Protein AF-A0A385BP91-F1 (afdb_monomer_lite)

Structure (mmCIF, N/CA/C/O backbone):
data_AF-A0A385BP91-F1
#
_entry.id   AF-A0A385BP91-F1
#
loop_
_atom_site.group_PDB
_atom_site.id
_atom_site.type_symbol
_atom_site.label_atom_id
_atom_site.label_alt_id
_atom_site.label_comp_id
_atom_site.label_asym_id
_atom_site.label_entity_id
_atom_site.label_seq_id
_atom_site.pdbx_PDB_ins_code
_atom_site.Cartn_x
_atom_site.Cartn_y
_atom_site.Cartn_z
_atom_site.occupancy
_atom_site.B_iso_or_equiv
_atom_site.auth_seq_id
_atom_site.auth_comp_id
_atom_site.auth_asym_id
_atom_site.auth_atom_id
_atom_site.pdbx_PDB_model_num
ATOM 1 N N . MET A 1 1 ? -14.203 11.757 5.921 1.00 80.75 1 MET A N 1
ATOM 2 C CA . MET A 1 1 ? -13.850 10.665 4.992 1.00 80.75 1 MET A CA 1
ATOM 3 C C . MET A 1 1 ? -13.266 9.548 5.832 1.00 80.75 1 MET A C 1
ATOM 5 O O . MET A 1 1 ? -12.568 9.880 6.783 1.00 80.75 1 MET A O 1
ATOM 9 N N . THR A 1 2 ? -13.612 8.287 5.579 1.00 96.31 2 THR A N 1
ATOM 10 C CA . THR A 1 2 ? -13.008 7.161 6.316 1.00 96.31 2 THR A CA 1
ATOM 11 C C . THR A 1 2 ? -11.642 6.803 5.719 1.00 96.31 2 THR A C 1
ATOM 13 O O . THR A 1 2 ? -11.373 7.167 4.571 1.00 96.31 2 THR A O 1
ATOM 16 N N . SER A 1 3 ? -10.791 6.101 6.475 1.00 97.19 3 SER A N 1
ATOM 17 C CA . SER A 1 3 ? -9.511 5.557 5.986 1.00 97.19 3 SER A CA 1
ATOM 18 C C . SER A 1 3 ? -9.715 4.634 4.782 1.00 97.19 3 SER A C 1
ATOM 20 O O . SER A 1 3 ? -8.995 4.721 3.791 1.00 97.19 3 SER A O 1
ATOM 22 N N . ILE A 1 4 ? -10.779 3.827 4.819 1.00 98.00 4 ILE A N 1
ATOM 23 C CA . ILE A 1 4 ? -11.196 2.944 3.725 1.00 98.00 4 ILE A CA 1
ATOM 24 C C . ILE A 1 4 ? -11.531 3.743 2.461 1.00 98.00 4 ILE A C 1
ATOM 26 O O . ILE A 1 4 ? -11.000 3.446 1.394 1.00 98.00 4 ILE A O 1
ATOM 30 N N . ASP A 1 5 ? -12.376 4.775 2.562 1.00 98.00 5 ASP A N 1
ATOM 31 C CA . ASP A 1 5 ? -12.737 5.601 1.399 1.00 98.00 5 ASP A CA 1
ATOM 32 C C . ASP A 1 5 ? -11.512 6.326 0.821 1.00 98.00 5 ASP A C 1
ATOM 34 O O . ASP A 1 5 ? -11.369 6.442 -0.398 1.00 98.00 5 ASP A O 1
ATOM 38 N N . TYR A 1 6 ? -10.624 6.802 1.702 1.00 98.25 6 TYR A N 1
ATOM 39 C CA . TYR A 1 6 ? -9.361 7.430 1.320 1.00 98.25 6 TYR A CA 1
ATOM 40 C C . TYR A 1 6 ? -8.477 6.466 0.527 1.00 98.25 6 TYR A C 1
ATOM 42 O O . TYR A 1 6 ? -8.066 6.798 -0.587 1.00 98.25 6 TYR A O 1
ATOM 50 N N . LEU A 1 7 ? -8.250 5.260 1.051 1.00 98.25 7 LEU A N 1
ATOM 51 C CA . LEU A 1 7 ? -7.412 4.259 0.397 1.00 98.25 7 LEU A CA 1
ATOM 52 C C . LEU A 1 7 ? -8.014 3.778 -0.916 1.00 98.25 7 LEU A C 1
ATOM 54 O O . LEU A 1 7 ? -7.304 3.707 -1.911 1.00 98.25 7 LEU A O 1
ATOM 58 N N . ILE A 1 8 ? -9.325 3.532 -0.976 1.00 98.25 8 ILE A N 1
ATOM 59 C CA . ILE A 1 8 ? -9.982 3.154 -2.234 1.00 98.25 8 ILE A CA 1
ATOM 60 C C . ILE A 1 8 ? -9.751 4.217 -3.310 1.00 98.25 8 ILE A C 1
ATOM 62 O O . ILE A 1 8 ? -9.502 3.877 -4.466 1.00 98.25 8 ILE A O 1
ATOM 66 N N . LYS A 1 9 ? -9.837 5.502 -2.950 1.00 98.00 9 LYS A N 1
ATOM 67 C CA . LYS A 1 9 ? -9.578 6.596 -3.886 1.00 98.00 9 LYS A CA 1
ATOM 68 C C . LYS A 1 9 ? -8.112 6.609 -4.332 1.00 98.00 9 LYS A C 1
ATOM 70 O O . LYS A 1 9 ? -7.853 6.584 -5.531 1.00 98.00 9 LYS A O 1
ATOM 75 N N . LYS A 1 10 ? -7.171 6.610 -3.386 1.00 97.81 10 LYS A N 1
ATOM 76 C CA . LYS A 1 10 ? -5.732 6.700 -3.675 1.00 97.81 10 LYS A CA 1
ATOM 77 C C . LYS A 1 10 ? -5.203 5.497 -4.453 1.00 97.81 10 LYS A C 1
ATOM 79 O O . LYS A 1 10 ? -4.423 5.674 -5.378 1.00 97.81 10 LYS A O 1
ATOM 84 N N . LEU A 1 11 ? -5.675 4.289 -4.156 1.00 97.88 11 LEU A N 1
ATOM 85 C CA . LEU A 1 11 ? -5.274 3.080 -4.882 1.00 97.88 11 LEU A CA 1
ATOM 86 C C . LEU A 1 11 ? -5.796 3.059 -6.321 1.00 97.88 11 LEU A C 1
ATOM 88 O O . LEU A 1 11 ? -5.107 2.570 -7.210 1.00 97.88 11 LEU A O 1
ATOM 92 N N . LYS A 1 12 ? -6.978 3.631 -6.578 1.00 97.50 12 LYS A N 1
ATOM 93 C CA . LYS A 1 12 ? -7.465 3.827 -7.952 1.00 97.50 12 LYS A CA 1
ATOM 94 C C . LYS A 1 12 ? -6.619 4.840 -8.718 1.00 97.50 12 LYS A C 1
ATOM 96 O O . LYS A 1 12 ? -6.343 4.617 -9.890 1.00 97.50 12 LYS A O 1
ATOM 101 N N . GLU A 1 13 ? -6.214 5.931 -8.069 1.00 96.38 13 GLU A N 1
ATOM 102 C CA . GLU A 1 13 ? -5.303 6.922 -8.659 1.00 96.38 13 GLU A CA 1
ATOM 103 C C . GLU A 1 13 ? -3.930 6.302 -8.957 1.00 96.38 13 GLU A C 1
ATOM 105 O O . GLU A 1 13 ? -3.399 6.496 -10.046 1.00 96.38 13 GLU A O 1
ATOM 110 N N . LEU A 1 14 ? -3.391 5.500 -8.034 1.00 95.38 14 LEU A N 1
ATOM 111 C CA . LEU A 1 14 ? -2.136 4.771 -8.224 1.00 95.38 14 LEU A CA 1
ATOM 112 C C . LEU A 1 14 ? -2.224 3.803 -9.413 1.00 95.38 14 LEU A C 1
ATOM 114 O O . LEU A 1 14 ? -1.393 3.861 -10.312 1.00 95.38 14 LEU A O 1
ATOM 118 N N . HIS A 1 15 ? -3.265 2.971 -9.463 1.00 95.12 15 HIS A N 1
ATOM 119 C CA . HIS A 1 15 ? -3.469 2.017 -10.554 1.00 95.12 15 HIS A CA 1
ATOM 120 C C . HIS A 1 15 ? -3.662 2.691 -11.916 1.00 95.12 15 HIS A C 1
ATOM 122 O O . HIS A 1 15 ? -3.219 2.162 -12.925 1.00 95.12 15 HIS A O 1
ATOM 128 N N . ALA A 1 16 ? -4.309 3.858 -11.972 1.00 93.94 16 ALA A N 1
ATOM 129 C CA . ALA A 1 16 ? -4.464 4.598 -13.225 1.00 93.94 16 ALA A CA 1
ATOM 130 C C . ALA A 1 16 ? -3.121 5.086 -13.798 1.00 93.94 16 ALA A C 1
ATOM 132 O O . ALA A 1 16 ? -3.002 5.275 -15.002 1.00 93.94 16 ALA A O 1
ATOM 133 N N . ASN A 1 17 ? -2.111 5.282 -12.946 1.00 91.56 17 ASN A N 1
ATOM 134 C CA . ASN A 1 17 ? -0.759 5.637 -13.378 1.00 91.56 17 ASN A CA 1
ATOM 135 C C . ASN A 1 17 ? 0.138 4.403 -13.592 1.00 91.56 17 ASN A C 1
ATOM 137 O O . ASN A 1 17 ? 1.146 4.493 -14.287 1.00 91.56 17 ASN A O 1
ATOM 141 N N . CYS A 1 18 ? -0.235 3.258 -13.015 1.00 90.75 18 CYS A N 1
ATOM 142 C CA . CYS A 1 18 ? 0.485 1.988 -13.086 1.00 90.75 18 CYS A CA 1
ATOM 143 C C . CYS A 1 18 ? -0.460 0.864 -13.549 1.00 90.75 18 CYS A C 1
ATOM 145 O O . CYS A 1 18 ? -0.703 -0.098 -12.820 1.00 90.75 18 CYS A O 1
ATOM 147 N N . GLU A 1 19 ? -1.008 0.983 -14.763 1.00 89.06 19 GLU A N 1
ATOM 148 C CA . GLU A 1 19 ? -2.049 0.078 -15.295 1.00 89.06 19 GLU A CA 1
ATOM 149 C C . GLU A 1 19 ? -1.584 -1.376 -15.506 1.00 89.06 19 GLU A C 1
ATOM 151 O O . GLU A 1 19 ? -2.384 -2.254 -15.821 1.00 89.06 19 GLU A O 1
ATOM 156 N N . PHE A 1 20 ? -0.289 -1.637 -15.347 1.00 88.19 20 PHE A N 1
ATOM 157 C CA . PHE A 1 20 ? 0.326 -2.960 -15.422 1.00 88.19 20 PHE A CA 1
ATOM 158 C C . PHE A 1 20 ? 0.315 -3.715 -14.078 1.00 88.19 20 PHE A C 1
ATOM 160 O O . PHE A 1 20 ? 0.803 -4.843 -14.019 1.00 88.19 20 PHE A O 1
ATOM 167 N N . LEU A 1 21 ? -0.220 -3.115 -13.006 1.00 91.94 21 LEU A N 1
ATOM 168 C CA . LEU A 1 21 ? -0.259 -3.703 -11.666 1.00 91.94 21 LEU A CA 1
ATOM 169 C C . LEU A 1 21 ? -1.642 -4.246 -11.302 1.00 91.94 21 LEU A C 1
ATOM 171 O O . LEU A 1 21 ? -2.652 -3.562 -11.409 1.00 91.94 21 LEU A O 1
ATOM 175 N N . ASP A 1 22 ? -1.667 -5.450 -10.748 1.00 94.00 22 ASP A N 1
ATOM 176 C CA . ASP A 1 22 ? -2.769 -5.955 -9.945 1.00 94.00 22 ASP A CA 1
ATOM 177 C C . ASP A 1 22 ? -2.672 -5.375 -8.527 1.00 94.00 22 ASP A C 1
ATOM 179 O O . ASP A 1 22 ? -1.653 -5.524 -7.849 1.00 94.00 22 ASP A O 1
ATOM 183 N N . ILE A 1 23 ? -3.757 -4.767 -8.042 1.00 95.94 23 ILE A N 1
ATOM 184 C CA . ILE A 1 23 ? -3.858 -4.260 -6.667 1.00 95.94 23 ILE A CA 1
ATOM 185 C C . ILE A 1 23 ? -5.065 -4.894 -5.988 1.00 95.94 23 ILE A C 1
ATOM 187 O O . ILE A 1 23 ? -6.206 -4.757 -6.436 1.00 95.94 23 ILE A O 1
ATOM 191 N N . LYS A 1 24 ? -4.837 -5.541 -4.850 1.00 97.00 24 LYS A N 1
ATOM 192 C CA . LYS A 1 24 ? -5.895 -6.005 -3.950 1.00 97.00 24 LYS A CA 1
ATOM 193 C C . LYS A 1 24 ? -5.756 -5.312 -2.609 1.00 97.00 24 LYS A C 1
ATOM 195 O O . LYS A 1 24 ? -4.654 -5.095 -2.126 1.00 97.00 24 LYS A O 1
ATOM 200 N N . TYR A 1 25 ? -6.881 -4.995 -1.986 1.00 97.75 25 TYR A N 1
ATOM 201 C CA . TYR A 1 25 ? -6.888 -4.299 -0.705 1.00 97.75 25 TYR A CA 1
ATOM 202 C C . TYR A 1 25 ? -7.920 -4.885 0.251 1.00 97.75 25 TYR A C 1
ATOM 204 O O . TYR A 1 25 ? -9.073 -5.097 -0.125 1.00 97.75 25 TYR A O 1
ATOM 212 N N . GLU A 1 26 ? -7.509 -5.098 1.498 1.00 97.44 26 GLU A N 1
ATOM 213 C CA . GLU A 1 26 ? -8.343 -5.535 2.614 1.00 97.44 26 GLU A CA 1
ATOM 214 C C . GLU A 1 26 ? -8.051 -4.699 3.868 1.00 97.44 26 GLU A C 1
ATOM 216 O O . GLU A 1 26 ? -6.924 -4.276 4.118 1.00 97.44 26 GLU A O 1
ATOM 221 N N . TYR A 1 27 ? -9.073 -4.493 4.697 1.00 97.44 27 TYR A N 1
ATOM 222 C CA . TYR A 1 27 ? -8.915 -3.929 6.033 1.00 97.44 27 TYR A CA 1
ATOM 223 C C . TYR A 1 27 ? -9.216 -4.983 7.102 1.00 97.44 27 TYR A C 1
ATOM 225 O O . TYR A 1 27 ? -10.358 -5.424 7.271 1.00 97.44 27 TYR A O 1
ATOM 233 N N . LYS A 1 28 ? -8.188 -5.359 7.867 1.00 95.25 28 LYS A N 1
ATOM 234 C CA . LYS A 1 28 ? -8.292 -6.323 8.965 1.00 95.25 28 LYS A CA 1
ATOM 235 C C . LYS A 1 28 ? -8.647 -5.597 10.258 1.00 95.25 28 LYS A C 1
ATOM 237 O O . LYS A 1 28 ? -7.791 -5.250 11.067 1.00 95.25 28 LYS A O 1
ATOM 242 N N . LYS A 1 29 ? -9.953 -5.420 10.483 1.00 94.12 29 LYS A N 1
ATOM 243 C CA . LYS A 1 29 ? -10.523 -4.684 11.631 1.00 94.12 29 LYS A CA 1
ATOM 244 C C . LYS A 1 29 ? -9.978 -5.103 13.006 1.00 94.12 29 LYS A C 1
ATOM 246 O O . LYS A 1 29 ? -9.899 -4.271 13.900 1.00 94.12 29 LYS A O 1
ATOM 251 N N . TYR A 1 30 ? -9.637 -6.378 13.198 1.00 93.56 30 TYR A N 1
ATOM 252 C CA . TYR A 1 30 ? -9.126 -6.881 14.480 1.00 93.56 30 TYR A CA 1
ATOM 253 C C . TYR A 1 30 ? -7.669 -6.477 14.760 1.00 93.56 30 TYR A C 1
ATOM 255 O O . TYR A 1 30 ? -7.287 -6.419 15.924 1.00 93.56 30 TYR A O 1
ATOM 263 N N . LEU A 1 31 ? -6.883 -6.187 13.715 1.00 93.38 31 LEU A N 1
ATOM 264 C CA . LEU A 1 31 ? -5.524 -5.635 13.818 1.00 93.38 31 LEU A CA 1
ATOM 265 C C . LEU A 1 31 ? -5.506 -4.113 13.672 1.00 93.38 31 LEU A C 1
ATOM 267 O O . LEU A 1 31 ? -4.523 -3.480 14.023 1.00 93.38 31 LEU A O 1
ATOM 271 N N . ASN A 1 32 ? -6.605 -3.535 13.179 1.00 95.81 32 ASN A N 1
ATOM 272 C CA . ASN A 1 32 ? -6.665 -2.145 12.747 1.00 95.81 32 ASN A CA 1
ATOM 273 C C . ASN A 1 32 ? -5.650 -1.826 11.631 1.00 95.81 32 ASN A C 1
ATOM 275 O O . ASN A 1 32 ? -5.088 -0.734 11.585 1.00 95.81 32 ASN A O 1
ATOM 279 N N . THR A 1 33 ? -5.435 -2.795 10.736 1.00 96.44 33 THR A N 1
ATOM 280 C CA . THR A 1 33 ? -4.402 -2.749 9.695 1.00 96.44 33 THR A CA 1
ATOM 281 C C . THR A 1 33 ? -5.018 -2.861 8.303 1.00 96.44 33 THR A C 1
ATOM 283 O O . THR A 1 33 ? -5.859 -3.728 8.037 1.00 96.44 33 THR A O 1
ATOM 286 N N . HIS A 1 34 ? -4.569 -2.001 7.400 1.00 97.56 34 HIS A N 1
ATOM 287 C CA . HIS A 1 34 ? -4.835 -2.017 5.972 1.00 97.56 34 HIS A CA 1
ATOM 288 C C . HIS A 1 34 ? -3.747 -2.799 5.250 1.00 97.56 34 HIS A C 1
ATOM 290 O O . HIS A 1 34 ? -2.569 -2.482 5.373 1.00 97.56 34 HIS A O 1
ATOM 296 N N . ILE A 1 35 ? -4.148 -3.808 4.486 1.00 96.81 35 ILE A N 1
ATOM 297 C CA . ILE A 1 35 ? -3.238 -4.667 3.735 1.00 96.81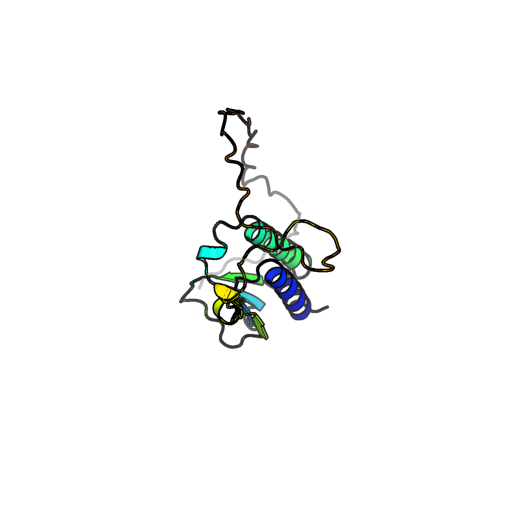 35 ILE A CA 1
ATOM 298 C C . ILE A 1 35 ? -3.496 -4.447 2.255 1.00 96.81 35 ILE A C 1
ATOM 300 O O . ILE A 1 35 ? -4.630 -4.589 1.790 1.00 96.81 35 ILE A O 1
ATOM 304 N N . ILE A 1 36 ? -2.440 -4.096 1.532 1.00 97.06 36 ILE A N 1
ATOM 305 C CA . ILE A 1 36 ? -2.464 -3.814 0.102 1.00 97.06 36 ILE A CA 1
ATOM 306 C C . ILE A 1 36 ? -1.494 -4.787 -0.565 1.00 97.06 36 ILE A C 1
ATOM 308 O O . ILE A 1 36 ? -0.290 -4.706 -0.355 1.00 97.06 36 ILE A O 1
ATOM 312 N N . ASP A 1 37 ? -2.025 -5.736 -1.328 1.00 95.50 37 ASP A N 1
ATOM 313 C CA . ASP A 1 37 ? -1.248 -6.706 -2.103 1.00 95.50 37 ASP A CA 1
ATOM 314 C C . ASP A 1 37 ? -1.082 -6.175 -3.524 1.00 95.50 37 ASP A C 1
ATOM 316 O O . ASP A 1 37 ? -2.078 -5.942 -4.217 1.00 95.50 37 ASP A O 1
ATOM 320 N N . VAL A 1 38 ? 0.170 -5.958 -3.925 1.00 94.69 38 VAL A N 1
ATOM 321 C CA . VAL A 1 38 ? 0.541 -5.409 -5.231 1.00 94.69 38 VAL A CA 1
ATOM 322 C C . VAL A 1 38 ? 1.376 -6.432 -5.986 1.00 94.69 38 VAL A C 1
ATOM 324 O O . VAL A 1 38 ? 2.383 -6.931 -5.479 1.00 94.69 38 VAL A O 1
ATOM 327 N N . ARG A 1 39 ? 0.951 -6.750 -7.211 1.00 92.62 39 ARG A N 1
ATOM 328 C CA . ARG A 1 39 ? 1.589 -7.743 -8.086 1.00 92.62 39 ARG A CA 1
ATOM 329 C C . ARG A 1 39 ? 1.569 -7.270 -9.541 1.00 92.62 39 ARG A C 1
ATOM 331 O O . ARG A 1 39 ? 0.701 -6.483 -9.891 1.00 92.62 39 ARG A O 1
ATOM 338 N N . PRO A 1 40 ? 2.446 -7.784 -10.413 1.00 89.88 40 PRO A N 1
ATOM 339 C CA . PRO A 1 40 ? 3.617 -8.608 -10.110 1.00 89.88 40 PRO A CA 1
ATOM 340 C C . PRO A 1 40 ? 4.775 -7.749 -9.594 1.00 89.88 40 PRO A C 1
ATOM 342 O O . PRO A 1 40 ? 4.943 -6.607 -10.024 1.00 89.88 40 PRO A O 1
ATOM 345 N N . LYS A 1 41 ? 5.573 -8.292 -8.672 1.00 87.75 41 LYS A N 1
ATOM 346 C CA . LYS A 1 41 ? 6.667 -7.577 -7.999 1.00 87.75 41 LYS A CA 1
ATOM 347 C C . LYS A 1 41 ? 7.724 -7.051 -8.966 1.00 87.75 41 LYS A C 1
ATOM 349 O O . LYS A 1 41 ? 8.232 -5.942 -8.805 1.00 87.75 41 LYS A O 1
ATOM 354 N N . GLU A 1 42 ? 7.994 -7.816 -10.013 1.00 85.31 42 GLU A N 1
ATOM 355 C CA . GLU A 1 42 ? 9.017 -7.535 -11.017 1.00 85.31 42 GLU A CA 1
ATOM 356 C C . GLU A 1 42 ? 8.766 -6.228 -11.772 1.00 85.31 42 GLU A C 1
ATOM 358 O O . GLU A 1 42 ? 9.706 -5.621 -12.280 1.00 85.31 42 GLU A O 1
ATOM 363 N N . PHE A 1 43 ? 7.511 -5.776 -11.841 1.00 83.38 43 PHE A N 1
ATOM 364 C CA . PHE A 1 43 ? 7.160 -4.566 -12.574 1.00 83.38 43 PHE A CA 1
ATOM 365 C C . PHE A 1 43 ? 7.347 -3.278 -11.776 1.00 83.38 43 PHE A C 1
ATOM 367 O O . PHE A 1 43 ? 7.407 -2.213 -12.384 1.00 83.38 43 PHE A O 1
ATOM 374 N N . PHE A 1 44 ? 7.452 -3.347 -10.447 1.00 83.88 44 PHE A N 1
ATOM 375 C CA . PHE A 1 44 ? 7.530 -2.142 -9.620 1.00 83.88 44 PHE A CA 1
ATOM 376 C C . PHE A 1 44 ? 8.732 -2.073 -8.680 1.00 83.88 44 PHE A C 1
ATOM 378 O O . PHE A 1 44 ? 8.991 -1.008 -8.126 1.00 83.88 44 PHE A O 1
ATOM 385 N N . GLU A 1 45 ? 9.515 -3.145 -8.524 1.00 83.12 45 GLU A N 1
ATOM 386 C CA . GLU A 1 45 ? 10.751 -3.105 -7.723 1.00 83.12 45 GLU A CA 1
ATOM 387 C C . GLU A 1 45 ? 11.728 -2.011 -8.169 1.00 83.12 45 GLU A C 1
ATOM 389 O O . GLU A 1 45 ? 12.401 -1.401 -7.339 1.00 83.12 45 GLU A O 1
ATOM 394 N N . THR A 1 46 ? 11.806 -1.760 -9.475 1.00 82.94 46 THR A N 1
ATOM 395 C CA . THR A 1 46 ? 12.685 -0.740 -10.061 1.00 82.94 46 THR A CA 1
ATOM 396 C C . THR A 1 46 ? 11.936 0.500 -10.537 1.00 82.94 46 THR A C 1
ATOM 398 O O . THR A 1 46 ? 12.567 1.433 -11.036 1.00 82.94 46 THR A O 1
ATOM 401 N N . ASP A 1 47 ? 10.607 0.526 -10.413 1.00 88.88 47 ASP A N 1
ATOM 402 C CA . ASP A 1 47 ? 9.806 1.671 -10.830 1.00 88.88 47 ASP A CA 1
ATOM 403 C C . ASP A 1 47 ? 9.862 2.764 -9.756 1.00 88.88 47 ASP A C 1
ATOM 405 O O . ASP A 1 47 ? 9.189 2.720 -8.723 1.00 88.88 47 ASP A O 1
ATOM 409 N N . THR A 1 48 ? 10.679 3.781 -10.022 1.00 91.44 48 THR A N 1
ATOM 410 C CA . THR A 1 48 ? 10.862 4.920 -9.119 1.00 91.44 48 THR A CA 1
ATOM 411 C C . THR A 1 48 ? 9.580 5.723 -8.921 1.00 91.44 48 THR A C 1
ATOM 413 O O . THR A 1 48 ? 9.400 6.305 -7.850 1.00 91.44 48 THR A O 1
ATOM 416 N N . PHE A 1 49 ? 8.677 5.740 -9.907 1.00 92.19 49 PHE A N 1
ATOM 417 C CA . PHE A 1 49 ? 7.396 6.425 -9.797 1.00 92.19 49 PHE A CA 1
ATOM 418 C C . PHE A 1 49 ? 6.474 5.694 -8.826 1.00 92.19 49 PHE A C 1
ATOM 420 O O . PHE A 1 49 ? 5.906 6.327 -7.930 1.00 92.19 49 PHE A O 1
ATOM 427 N N . TYR A 1 50 ? 6.359 4.370 -8.958 1.00 93.81 50 TYR A N 1
ATOM 428 C CA . TYR A 1 50 ? 5.577 3.565 -8.025 1.00 93.81 50 TYR A CA 1
ATOM 429 C C . TYR A 1 50 ? 6.130 3.687 -6.601 1.00 93.81 50 TYR A C 1
ATOM 431 O O . TYR A 1 50 ? 5.376 4.006 -5.684 1.00 93.81 50 TYR A O 1
ATOM 439 N N . VAL A 1 51 ? 7.445 3.517 -6.417 1.00 92.81 51 VAL A N 1
ATOM 440 C CA . VAL A 1 51 ? 8.085 3.579 -5.090 1.00 92.81 51 VAL A CA 1
ATOM 441 C C . VAL A 1 51 ? 7.860 4.940 -4.427 1.00 92.81 51 VAL A C 1
ATOM 443 O O . VAL A 1 51 ? 7.499 5.004 -3.251 1.00 92.81 51 VAL A O 1
ATOM 446 N N . ALA A 1 52 ? 8.019 6.038 -5.172 1.00 95.19 52 ALA A N 1
ATOM 447 C CA . ALA A 1 52 ? 7.762 7.377 -4.649 1.00 95.19 52 ALA A CA 1
ATOM 448 C C . ALA A 1 52 ? 6.277 7.593 -4.312 1.00 95.19 52 ALA A C 1
ATOM 450 O O . ALA A 1 52 ? 5.956 8.205 -3.292 1.00 95.19 52 ALA A O 1
ATOM 451 N N . SER A 1 53 ? 5.372 7.073 -5.145 1.00 95.81 53 SER A N 1
ATOM 452 C CA . SER A 1 53 ? 3.926 7.174 -4.928 1.00 95.81 53 SER A CA 1
ATOM 453 C C . SER A 1 53 ? 3.471 6.364 -3.715 1.00 95.81 53 SER A C 1
ATOM 455 O O . SER A 1 53 ? 2.649 6.850 -2.940 1.00 95.81 53 SER A O 1
ATOM 457 N N . GLN A 1 54 ? 4.021 5.161 -3.521 1.00 95.44 54 GLN A N 1
ATOM 458 C CA . GLN A 1 54 ? 3.771 4.335 -2.342 1.00 95.44 54 GLN A CA 1
ATOM 459 C C . GLN A 1 54 ? 4.229 5.061 -1.074 1.00 95.44 54 GLN A C 1
ATOM 461 O O . GLN A 1 54 ? 3.427 5.221 -0.159 1.00 95.44 54 GLN A O 1
ATOM 466 N N . LEU A 1 55 ? 5.469 5.560 -1.048 1.00 96.00 55 LEU A N 1
ATOM 467 C CA . LEU A 1 55 ? 6.011 6.273 0.112 1.00 96.00 55 LEU A CA 1
ATOM 468 C C . LEU A 1 55 ? 5.170 7.509 0.460 1.00 96.00 55 LEU A C 1
ATOM 470 O O . LEU A 1 55 ? 4.804 7.714 1.611 1.00 96.00 55 LEU A O 1
ATOM 474 N N . SER A 1 56 ? 4.798 8.304 -0.548 1.00 97.50 56 SER A N 1
ATOM 475 C CA . SER A 1 56 ? 3.937 9.474 -0.346 1.00 97.50 56 SER A CA 1
ATOM 476 C C . SER A 1 56 ? 2.554 9.096 0.187 1.00 97.50 56 SER A C 1
ATOM 478 O O . SER A 1 56 ? 1.976 9.849 0.966 1.00 97.50 56 SER A O 1
ATOM 480 N N . LEU A 1 57 ? 1.995 7.965 -0.250 1.00 97.94 57 LEU A N 1
ATOM 481 C CA . LEU A 1 57 ? 0.703 7.478 0.226 1.00 97.94 57 LEU A CA 1
ATOM 482 C C . LEU A 1 57 ? 0.801 7.010 1.681 1.00 97.94 57 LEU A C 1
ATOM 484 O O . LEU A 1 57 ? -0.078 7.354 2.466 1.00 97.94 57 LEU A O 1
ATOM 488 N N . GLU A 1 58 ? 1.847 6.263 2.038 1.00 97.75 58 GLU A N 1
ATOM 489 C CA . GLU A 1 58 ? 2.115 5.824 3.414 1.00 97.75 58 GLU A CA 1
ATOM 490 C C . GLU A 1 58 ? 2.268 7.026 4.357 1.00 97.75 58 GLU A C 1
ATOM 492 O O . GLU A 1 58 ? 1.546 7.105 5.351 1.00 97.75 58 GLU A O 1
ATOM 497 N N . ASP A 1 59 ? 3.104 8.005 3.994 1.00 97.75 59 ASP A N 1
ATOM 498 C CA . ASP A 1 59 ? 3.314 9.229 4.777 1.00 97.75 59 ASP A CA 1
ATOM 499 C C . ASP A 1 59 ? 1.997 10.006 4.977 1.00 97.75 59 ASP A C 1
ATOM 501 O O . ASP A 1 59 ? 1.626 10.351 6.102 1.00 97.75 59 ASP A O 1
ATOM 505 N N . GLU A 1 60 ? 1.239 10.251 3.899 1.00 97.88 60 GLU A N 1
ATOM 506 C CA . GLU A 1 60 ? -0.065 10.924 3.990 1.00 97.88 60 GLU A CA 1
ATOM 507 C C . GLU A 1 60 ? -1.066 10.129 4.847 1.00 97.88 60 GLU A C 1
ATOM 509 O O . GLU A 1 60 ? -1.874 10.712 5.578 1.00 97.88 60 GLU A O 1
ATOM 514 N N . PHE A 1 61 ? -1.048 8.798 4.744 1.00 98.19 61 PHE A N 1
ATOM 515 C CA . PHE A 1 61 ? -1.953 7.931 5.486 1.00 98.19 61 PHE A CA 1
ATOM 516 C C . PHE A 1 61 ? -1.662 7.982 6.989 1.00 98.19 61 PHE A C 1
ATOM 518 O O . PHE A 1 61 ? -2.595 8.160 7.774 1.00 98.19 61 PHE A O 1
ATOM 525 N N . GLU A 1 62 ? -0.393 7.882 7.391 1.00 97.12 62 GLU A N 1
ATOM 526 C CA . GLU A 1 62 ? 0.024 7.961 8.796 1.00 97.12 62 GLU A CA 1
ATOM 527 C C . GLU A 1 62 ? -0.330 9.316 9.430 1.00 97.12 62 GLU A C 1
ATOM 529 O O . GLU A 1 62 ? -0.733 9.377 10.596 1.00 97.12 62 GLU A O 1
ATOM 534 N N . GLU A 1 63 ? -0.237 10.408 8.666 1.00 97.44 63 GLU A N 1
ATOM 535 C CA . GLU A 1 63 ? -0.635 11.739 9.132 1.00 97.44 63 GLU A CA 1
ATOM 536 C C . GLU A 1 63 ? -2.151 11.864 9.347 1.00 97.44 63 GLU A C 1
ATOM 538 O O . GLU A 1 63 ? -2.600 12.471 10.327 1.00 97.44 63 GLU A O 1
ATOM 543 N N . LEU A 1 64 ? -2.954 11.306 8.436 1.00 97.81 64 LEU A N 1
ATOM 544 C CA . LEU A 1 64 ? -4.415 11.420 8.465 1.00 97.81 64 LEU A CA 1
ATOM 545 C C . LEU A 1 64 ? -5.079 10.418 9.420 1.00 97.81 64 LEU A C 1
ATOM 547 O O . LEU A 1 64 ? -6.107 10.742 10.025 1.00 97.81 64 LEU A O 1
ATOM 551 N N . PHE A 1 65 ? -4.508 9.221 9.565 1.00 97.50 65 PHE A N 1
ATOM 552 C CA . PHE A 1 65 ? -5.086 8.096 10.305 1.00 97.50 65 PHE A CA 1
ATOM 553 C C . PHE A 1 65 ? -4.078 7.476 11.292 1.00 97.50 65 PHE A C 1
ATOM 555 O O . PHE A 1 65 ? -3.827 6.274 11.245 1.00 97.50 65 PHE A O 1
ATOM 562 N N . PRO A 1 66 ? -3.552 8.243 12.267 1.00 96.50 66 PRO A N 1
ATOM 563 C CA . PRO A 1 66 ? -2.424 7.835 13.121 1.00 96.50 66 PRO A CA 1
ATOM 564 C C . PRO A 1 66 ? -2.714 6.660 14.074 1.00 96.50 66 PRO A C 1
ATOM 566 O O . PRO A 1 66 ? -1.838 6.229 14.821 1.00 96.50 66 PRO A O 1
ATOM 569 N N . THR A 1 67 ? -3.962 6.195 14.136 1.00 96.75 67 THR A N 1
ATOM 570 C CA . THR A 1 67 ? -4.372 5.038 14.944 1.00 96.75 67 THR A CA 1
ATOM 571 C C . THR A 1 67 ? -4.437 3.741 14.145 1.00 96.75 67 THR A C 1
ATOM 573 O O . THR A 1 67 ? -4.589 2.687 14.756 1.00 96.75 67 THR A O 1
ATOM 576 N N . GLU A 1 68 ? -4.401 3.820 12.816 1.00 97.44 68 GLU A N 1
ATOM 577 C CA . GLU A 1 68 ? -4.530 2.701 11.880 1.00 97.44 68 GLU A CA 1
ATOM 578 C C . GL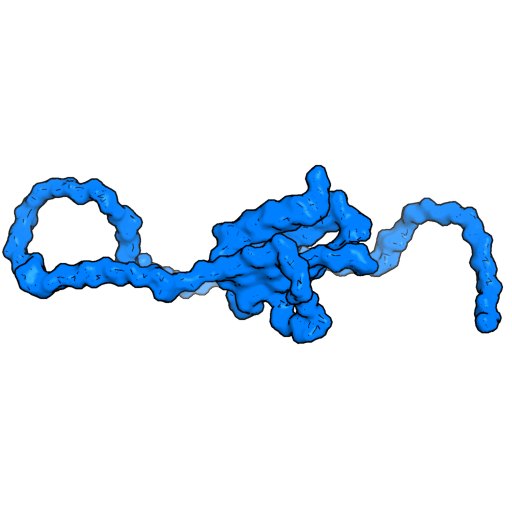U A 1 68 ? -3.167 2.425 11.232 1.00 97.44 68 GLU A C 1
ATOM 580 O O . GLU A 1 68 ? -2.352 3.331 11.083 1.00 97.44 68 GLU A O 1
ATOM 585 N N . GLU A 1 69 ? -2.911 1.175 10.855 1.00 96.81 69 GLU A N 1
ATOM 586 C CA . GLU A 1 69 ? -1.669 0.779 10.181 1.00 96.81 69 GLU A CA 1
ATOM 587 C C . GLU A 1 69 ? -1.918 0.517 8.696 1.00 96.81 69 GLU A C 1
ATOM 589 O O . GLU A 1 69 ? -2.990 0.046 8.316 1.00 96.81 69 GLU A O 1
ATOM 594 N N . ILE A 1 70 ? -0.916 0.766 7.857 1.00 97.00 70 ILE A N 1
ATOM 595 C CA . ILE A 1 70 ? -0.926 0.456 6.427 1.00 97.00 70 ILE A CA 1
ATOM 596 C C . ILE A 1 70 ? 0.286 -0.407 6.086 1.00 97.00 70 ILE A C 1
ATOM 598 O O . ILE A 1 70 ? 1.392 -0.147 6.549 1.00 97.00 70 ILE A O 1
ATOM 602 N N . ILE A 1 71 ? 0.069 -1.471 5.314 1.00 95.31 71 ILE A N 1
ATOM 603 C CA . ILE A 1 71 ? 1.116 -2.408 4.909 1.00 95.31 71 ILE A CA 1
ATOM 604 C C . ILE A 1 71 ? 0.925 -2.761 3.438 1.00 95.31 71 ILE A C 1
ATOM 606 O O . ILE A 1 71 ? -0.114 -3.298 3.046 1.00 95.31 71 ILE A O 1
ATOM 610 N N . PHE A 1 72 ? 1.967 -2.517 2.649 1.00 94.94 72 PHE A N 1
ATOM 611 C CA . PHE A 1 72 ? 2.094 -3.037 1.296 1.00 94.94 72 PHE A CA 1
ATOM 612 C C . PHE A 1 72 ? 2.828 -4.376 1.326 1.00 94.94 72 PHE A C 1
ATOM 614 O O . PHE A 1 72 ? 3.871 -4.520 1.966 1.00 94.94 72 PHE A O 1
ATOM 621 N N . ILE A 1 73 ? 2.273 -5.365 0.637 1.00 93.31 73 ILE A N 1
ATOM 622 C CA . ILE A 1 73 ? 2.860 -6.691 0.481 1.00 93.31 73 ILE A CA 1
ATOM 623 C C . ILE A 1 73 ? 2.975 -7.035 -0.999 1.00 93.31 73 ILE A C 1
ATOM 625 O O . ILE A 1 73 ? 2.171 -6.604 -1.823 1.00 93.31 73 ILE A O 1
ATOM 629 N N . SER A 1 74 ? 3.980 -7.839 -1.315 1.00 90.19 74 SER A N 1
ATOM 630 C CA . SER A 1 74 ? 4.182 -8.420 -2.633 1.00 90.19 74 SER A CA 1
ATOM 631 C C . SER A 1 74 ? 4.817 -9.790 -2.472 1.00 90.19 74 SER A C 1
ATOM 633 O O . SER A 1 74 ? 5.673 -9.978 -1.606 1.00 90.19 74 SER A O 1
ATOM 635 N N . ASP A 1 75 ? 4.326 -10.763 -3.238 1.00 77.31 75 ASP A N 1
ATOM 636 C CA . ASP A 1 75 ? 4.793 -12.156 -3.230 1.00 77.31 75 ASP A CA 1
ATOM 637 C C . ASP A 1 75 ? 4.964 -12.772 -1.827 1.00 77.31 75 ASP A C 1
ATOM 639 O O . ASP A 1 75 ? 5.894 -13.536 -1.568 1.00 77.31 75 ASP A O 1
ATOM 643 N N . ASN A 1 76 ? 4.072 -12.430 -0.891 1.00 71.81 76 ASN A N 1
ATOM 644 C CA . ASN A 1 76 ? 4.136 -12.920 0.483 1.00 71.81 76 ASN A CA 1
ATOM 645 C C . ASN A 1 76 ? 3.136 -14.063 0.706 1.00 71.81 76 ASN A C 1
ATOM 647 O O . ASN A 1 76 ? 1.928 -13.852 0.658 1.00 71.81 76 ASN A O 1
ATOM 651 N N . GLU A 1 77 ? 3.642 -15.262 0.998 1.00 70.62 77 GLU A N 1
ATOM 652 C CA . GLU A 1 77 ? 2.820 -16.445 1.305 1.00 70.62 77 GLU A CA 1
ATOM 653 C C . GLU A 1 77 ? 2.229 -16.417 2.728 1.00 70.62 77 GLU A C 1
ATOM 655 O O . GLU A 1 77 ? 1.291 -17.148 3.027 1.00 70.62 77 GLU A O 1
ATOM 660 N N . LEU A 1 78 ? 2.770 -15.593 3.635 1.00 80.94 78 LEU A N 1
ATOM 661 C CA . LEU A 1 78 ? 2.349 -15.574 5.044 1.00 80.94 78 LEU A CA 1
ATOM 662 C C . LEU A 1 78 ? 1.147 -14.665 5.304 1.00 80.94 78 LEU A C 1
ATOM 664 O O . LEU A 1 78 ? 0.421 -14.857 6.281 1.00 80.94 78 LEU A O 1
ATOM 668 N N . ILE A 1 79 ? 0.973 -13.638 4.475 1.00 81.06 79 ILE A N 1
ATOM 669 C CA . ILE A 1 79 ? -0.073 -12.633 4.636 1.00 81.06 79 ILE A CA 1
ATOM 670 C C . ILE A 1 79 ? -0.929 -12.672 3.381 1.00 81.06 79 ILE A C 1
ATOM 672 O O . ILE A 1 79 ? -0.564 -12.114 2.354 1.00 81.06 79 ILE A O 1
ATOM 676 N N . GLU A 1 80 ? -2.087 -13.315 3.484 1.00 82.50 80 GLU A N 1
ATOM 677 C CA . GLU A 1 80 ? -3.056 -13.360 2.394 1.00 82.50 80 GLU A CA 1
ATOM 678 C C . GLU A 1 80 ? -4.209 -12.375 2.621 1.00 82.50 80 GLU A C 1
ATOM 680 O O . GLU A 1 80 ? -4.611 -12.073 3.759 1.00 82.50 80 GLU A O 1
ATOM 685 N N . ILE A 1 81 ? -4.734 -11.886 1.495 1.00 89.88 81 ILE A N 1
ATOM 686 C CA . ILE A 1 81 ? -6.004 -11.171 1.415 1.00 89.88 81 ILE A CA 1
ATOM 687 C C . ILE A 1 81 ? -7.122 -12.205 1.287 1.00 89.88 81 ILE A C 1
ATOM 689 O O . ILE A 1 81 ? -7.248 -12.885 0.268 1.00 89.88 81 ILE A O 1
ATOM 693 N N . GLU A 1 82 ? -7.950 -12.301 2.322 1.00 90.62 82 GLU A N 1
ATOM 694 C CA . GLU A 1 82 ? -9.076 -13.231 2.406 1.00 90.62 82 GLU A CA 1
ATOM 695 C C . GLU A 1 82 ? -10.360 -12.591 1.871 1.00 90.62 82 GLU A C 1
ATOM 697 O O . GLU A 1 82 ? -11.164 -13.238 1.194 1.00 90.62 82 GLU A O 1
ATOM 702 N N . LYS A 1 83 ? -10.580 -11.311 2.200 1.00 93.62 83 LYS A N 1
ATOM 703 C CA . LYS A 1 83 ? -11.821 -10.581 1.899 1.00 93.62 83 LYS A CA 1
ATOM 704 C C . LYS A 1 83 ? -11.497 -9.209 1.313 1.00 93.62 83 LYS A C 1
ATOM 706 O O . LYS A 1 83 ? -11.580 -8.204 2.023 1.00 93.62 83 LYS A O 1
ATOM 711 N N . PRO A 1 84 ? -11.142 -9.151 0.018 1.00 96.12 84 PRO A N 1
ATOM 712 C CA . PRO A 1 84 ? -10.787 -7.896 -0.618 1.00 96.12 84 PRO A CA 1
ATOM 713 C C . PRO A 1 84 ? -11.985 -6.943 -0.651 1.00 96.12 84 PRO A C 1
ATOM 715 O O . PRO A 1 84 ? -13.078 -7.294 -1.093 1.00 96.12 84 PRO A O 1
ATOM 718 N N . ILE A 1 85 ? -11.748 -5.713 -0.211 1.00 97.69 85 ILE A N 1
ATOM 719 C CA . ILE A 1 85 ? -12.651 -4.568 -0.356 1.00 97.69 85 ILE A CA 1
ATOM 720 C C . ILE A 1 85 ? -12.523 -3.983 -1.768 1.00 97.69 85 ILE A C 1
ATOM 722 O O . ILE A 1 85 ? -13.500 -3.502 -2.340 1.00 97.69 85 ILE A O 1
ATOM 726 N N . LEU A 1 86 ? -11.316 -4.034 -2.336 1.00 97.69 86 LEU A N 1
ATOM 727 C CA . LEU A 1 86 ? -11.002 -3.536 -3.669 1.00 97.69 86 LEU A CA 1
ATOM 728 C C . LEU A 1 86 ? -10.116 -4.545 -4.406 1.00 97.69 86 LEU A C 1
ATOM 730 O O . LEU A 1 86 ? -9.199 -5.121 -3.819 1.00 97.69 86 LEU A O 1
ATOM 734 N N . ILE A 1 87 ? -10.407 -4.733 -5.693 1.00 97.25 87 ILE A N 1
ATOM 735 C CA . ILE A 1 87 ? -9.601 -5.508 -6.637 1.00 97.25 87 ILE A CA 1
ATOM 736 C C . ILE A 1 87 ? -9.479 -4.672 -7.909 1.00 97.25 87 ILE A C 1
ATOM 738 O O . ILE A 1 87 ? -10.492 -4.329 -8.519 1.00 97.25 87 ILE A O 1
ATOM 742 N N . LEU A 1 88 ? -8.251 -4.355 -8.291 1.00 96.25 88 LEU A N 1
ATOM 743 C CA . LEU A 1 88 ? -7.879 -3.722 -9.549 1.00 96.25 88 LEU A CA 1
ATOM 744 C C . LEU A 1 88 ? -6.950 -4.688 -10.279 1.00 96.25 88 LEU A C 1
ATOM 746 O O . LEU A 1 88 ? -6.116 -5.331 -9.640 1.00 96.25 88 LEU A O 1
ATOM 750 N N . LYS A 1 89 ? -7.166 -4.849 -11.581 1.00 95.12 89 LYS A N 1
ATOM 751 C CA . LYS A 1 89 ? -6.413 -5.787 -12.404 1.00 95.12 89 LYS A CA 1
ATOM 752 C C . LYS A 1 89 ? -5.630 -5.035 -13.460 1.00 95.12 89 LYS A C 1
ATOM 754 O O . LYS A 1 89 ? -6.186 -4.123 -14.077 1.00 95.12 89 LYS A O 1
ATOM 759 N N . ALA A 1 90 ? -4.424 -5.518 -13.714 1.00 90.81 90 ALA A N 1
ATOM 760 C CA . ALA A 1 90 ? -3.600 -5.075 -14.812 1.00 90.81 90 ALA A CA 1
ATOM 761 C C . ALA A 1 90 ? -4.341 -5.224 -16.149 1.00 90.81 90 ALA A C 1
ATOM 763 O O . ALA A 1 90 ? -5.118 -6.165 -16.357 1.00 90.81 90 ALA A O 1
ATOM 764 N N . ILE A 1 91 ? -4.086 -4.299 -17.070 1.00 86.31 91 ILE A N 1
ATOM 765 C CA . ILE A 1 91 ? -4.628 -4.363 -18.426 1.00 86.31 91 ILE A CA 1
ATOM 766 C C . ILE A 1 91 ? -3.891 -5.465 -19.195 1.00 86.31 91 ILE A C 1
ATOM 768 O O . ILE A 1 91 ? -2.693 -5.353 -19.464 1.00 86.31 91 ILE A O 1
ATOM 772 N N . ASP A 1 92 ? -4.603 -6.528 -19.585 1.00 73.88 92 ASP A N 1
ATOM 773 C CA . ASP A 1 92 ? -4.040 -7.538 -20.483 1.00 73.88 92 ASP A CA 1
ATOM 774 C C . ASP A 1 92 ? -4.051 -7.002 -21.916 1.00 73.88 92 ASP A C 1
ATOM 776 O O . ASP A 1 92 ? -5.058 -7.014 -22.623 1.00 73.88 92 ASP A O 1
ATOM 780 N N . ILE A 1 93 ? -2.891 -6.528 -22.361 1.00 66.88 93 ILE A N 1
ATOM 781 C CA . ILE A 1 93 ? -2.689 -5.985 -23.710 1.00 66.88 93 ILE A CA 1
ATOM 782 C C . ILE A 1 93 ? -2.966 -7.056 -24.789 1.00 66.88 93 ILE A C 1
ATOM 784 O O . ILE A 1 93 ? -3.170 -6.723 -25.953 1.00 66.88 93 ILE A O 1
ATOM 788 N N . ARG A 1 94 ? -3.025 -8.348 -24.420 1.00 62.62 94 ARG A N 1
ATOM 789 C CA . ARG A 1 94 ? -3.377 -9.448 -25.333 1.00 62.62 94 ARG A CA 1
ATOM 790 C C . ARG A 1 94 ? -4.865 -9.522 -25.682 1.00 62.62 94 ARG A C 1
ATOM 792 O O . ARG A 1 94 ? -5.195 -10.185 -26.658 1.00 62.62 94 ARG A O 1
ATOM 799 N N . GLU A 1 95 ? -5.751 -8.858 -24.937 1.00 56.81 95 GLU A N 1
ATOM 800 C CA . GLU A 1 95 ? -7.185 -8.787 -25.277 1.00 56.81 95 GLU A CA 1
ATOM 801 C C . GLU A 1 95 ? -7.502 -7.725 -26.339 1.00 56.81 95 GLU A C 1
ATOM 803 O O . GLU A 1 95 ? -8.598 -7.715 -26.901 1.00 56.81 95 GLU A O 1
ATOM 808 N N . PHE A 1 96 ? -6.543 -6.861 -26.679 1.00 57.69 96 PHE A N 1
ATOM 809 C CA . PHE A 1 96 ? -6.665 -6.008 -27.852 1.00 57.69 96 PHE A CA 1
ATOM 810 C C . PHE A 1 96 ? -6.301 -6.821 -29.098 1.00 57.69 96 PHE A C 1
ATOM 812 O O . PHE A 1 96 ? -5.157 -6.817 -29.552 1.00 57.69 96 PHE A O 1
ATOM 819 N N . GLU A 1 97 ? -7.290 -7.502 -29.688 1.00 55.31 97 GLU A N 1
ATOM 820 C CA . GLU A 1 97 ? -7.225 -7.875 -31.104 1.00 55.31 97 GLU A CA 1
ATOM 821 C C . GLU A 1 97 ? -7.149 -6.579 -31.918 1.00 55.31 97 GLU A C 1
ATOM 823 O O . GLU A 1 97 ? -8.151 -5.986 -32.322 1.00 55.31 97 GLU A O 1
ATOM 828 N N . VAL A 1 98 ? -5.929 -6.097 -32.138 1.00 54.59 98 VAL A N 1
ATOM 829 C CA . VAL A 1 98 ? -5.679 -5.082 -33.148 1.00 54.59 98 VAL A CA 1
ATOM 830 C C . VAL A 1 98 ? -5.969 -5.767 -34.474 1.00 54.59 98 VAL A C 1
ATOM 832 O O . VAL A 1 98 ? -5.174 -6.572 -34.959 1.00 54.59 98 VAL A O 1
ATOM 835 N N . ALA A 1 99 ? -7.143 -5.488 -35.039 1.00 48.94 99 ALA A N 1
ATOM 836 C CA . ALA A 1 99 ? -7.462 -5.825 -36.413 1.00 48.94 99 ALA A CA 1
ATOM 837 C C . ALA A 1 99 ? -6.479 -5.065 -37.310 1.00 48.94 99 ALA A C 1
ATOM 839 O O . ALA A 1 99 ? -6.739 -3.948 -37.759 1.00 48.94 99 ALA A O 1
ATOM 840 N N . PHE A 1 100 ? -5.304 -5.652 -37.534 1.00 46.44 100 PHE A N 1
ATOM 841 C CA . PHE A 1 100 ? -4.423 -5.240 -38.605 1.00 46.44 100 PHE A CA 1
ATOM 842 C C . PHE A 1 100 ? -5.155 -5.589 -39.896 1.00 46.44 100 PHE A C 1
ATOM 844 O O . PHE A 1 100 ? -5.056 -6.704 -40.408 1.00 46.44 100 PHE A O 1
ATOM 851 N N . ASN A 1 101 ? -5.917 -4.628 -40.417 1.00 52.31 101 ASN A N 1
ATOM 852 C CA . ASN A 1 101 ? -6.238 -4.602 -41.831 1.00 52.31 101 ASN A CA 1
ATOM 853 C C . ASN A 1 101 ? -4.890 -4.499 -42.541 1.00 52.31 101 ASN A C 1
ATOM 855 O O . ASN A 1 101 ? -4.341 -3.412 -42.693 1.00 52.31 101 ASN A O 1
ATOM 859 N N . THR A 1 102 ? -4.306 -5.643 -42.884 1.00 51.91 102 THR A N 1
ATOM 860 C CA . THR A 1 102 ? -3.211 -5.671 -43.841 1.00 51.91 102 THR A CA 1
ATOM 861 C C . THR A 1 102 ? -3.840 -5.243 -45.162 1.00 51.91 102 THR A C 1
ATOM 863 O O . THR A 1 102 ? -4.735 -5.944 -45.644 1.00 51.91 102 THR A O 1
ATOM 866 N N . PRO A 1 103 ? -3.487 -4.071 -45.724 1.00 51.84 103 PRO A N 1
ATOM 867 C CA . PRO A 1 103 ? -3.895 -3.790 -47.086 1.00 51.84 103 PRO A CA 1
ATOM 868 C C . PRO A 1 103 ? -3.324 -4.919 -47.941 1.00 51.84 103 PRO A C 1
ATOM 870 O O . PRO A 1 103 ? -2.150 -5.283 -47.821 1.00 51.84 103 PRO A O 1
ATOM 873 N N . PHE A 1 104 ? -4.193 -5.543 -48.730 1.00 44.47 104 PHE A N 1
ATOM 874 C CA . PHE A 1 104 ? -3.795 -6.570 -49.679 1.00 44.47 104 PHE A CA 1
ATOM 875 C C . PHE A 1 104 ? -2.686 -5.975 -50.564 1.00 44.47 104 PHE A C 1
ATOM 877 O O . PHE A 1 104 ? -2.793 -4.826 -50.990 1.00 44.47 104 PHE A O 1
ATOM 884 N N . LEU A 1 105 ? -1.618 -6.735 -50.834 1.00 49.25 105 LEU A N 1
ATOM 885 C CA . LEU A 1 105 ? -0.457 -6.273 -51.621 1.00 49.25 105 LEU A CA 1
ATOM 886 C C . LEU A 1 105 ? -0.829 -5.738 -53.019 1.00 49.25 105 LEU A C 1
ATOM 888 O O . LEU A 1 105 ? -0.028 -5.041 -53.638 1.00 49.25 105 LEU A O 1
ATOM 892 N N . ASP A 1 106 ? -2.046 -6.013 -53.483 1.00 51.78 106 ASP A N 1
ATOM 893 C CA . ASP A 1 106 ? -2.584 -5.538 -54.754 1.00 51.78 106 ASP A CA 1
ATOM 894 C C . ASP A 1 106 ? -2.990 -4.044 -54.739 1.00 51.78 106 ASP A C 1
ATOM 896 O O . ASP A 1 106 ? -3.181 -3.469 -55.807 1.00 51.78 106 ASP A O 1
ATOM 900 N N . GLU A 1 107 ? -3.061 -3.382 -53.573 1.00 50.06 107 GLU A N 1
ATOM 901 C CA . GLU A 1 107 ? -3.320 -1.928 -53.458 1.00 50.06 107 GLU A CA 1
ATOM 902 C C . GLU A 1 107 ? -2.041 -1.070 -53.352 1.00 50.06 107 GLU A C 1
ATOM 904 O O . GLU A 1 107 ? -2.120 0.155 -53.324 1.00 50.06 107 GLU A O 1
ATOM 909 N N . ILE A 1 108 ? -0.846 -1.679 -53.354 1.00 48.16 108 ILE A N 1
ATOM 910 C CA . ILE A 1 108 ? 0.448 -0.959 -53.386 1.00 48.16 108 ILE A CA 1
ATOM 911 C C . ILE A 1 108 ? 0.965 -0.829 -54.832 1.00 48.16 108 ILE A C 1
ATOM 913 O O . ILE A 1 108 ? 2.169 -0.810 -55.096 1.00 48.16 108 ILE A O 1
ATOM 917 N N . PHE A 1 109 ? 0.058 -0.748 -55.807 1.00 40.38 109 PHE A N 1
ATOM 918 C CA . PHE A 1 109 ? 0.41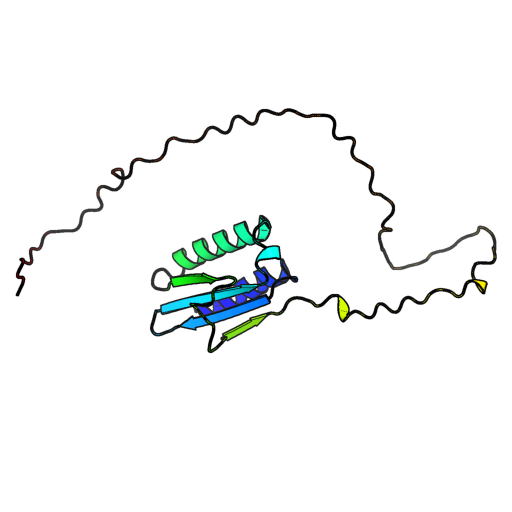0 -0.327 -57.158 1.00 40.38 109 PHE A CA 1
ATOM 919 C C . PHE A 1 109 ? 0.312 1.195 -57.247 1.00 40.38 109 PHE A C 1
ATOM 921 O O . PHE A 1 109 ? -0.770 1.764 -57.277 1.00 40.38 109 PHE A O 1
ATOM 928 N N . PHE A 1 110 ? 1.496 1.811 -57.242 1.00 52.91 110 PHE A N 1
ATOM 929 C CA . PHE A 1 110 ? 1.819 3.185 -57.624 1.00 52.91 110 PHE A CA 1
ATOM 930 C C . PHE A 1 110 ? 0.704 3.926 -58.376 1.00 52.91 110 PHE A C 1
ATOM 932 O O . PHE A 1 110 ? 0.552 3.747 -59.584 1.00 52.91 110 PHE A O 1
ATOM 939 N N . GLU A 1 111 ? 0.031 4.848 -57.691 1.00 40.56 111 GLU A N 1
ATOM 940 C CA . GLU A 1 111 ? -0.521 6.030 -58.346 1.00 40.56 111 GLU A CA 1
ATOM 941 C C . GLU A 1 111 ? 0.040 7.298 -57.698 1.00 40.56 111 GLU A C 1
ATOM 943 O O . GLU A 1 111 ? 0.228 7.404 -56.486 1.00 40.56 111 GLU A O 1
ATOM 948 N N . ASP A 1 112 ? 0.413 8.196 -58.598 1.00 44.44 112 ASP A N 1
ATOM 949 C CA . ASP A 1 112 ? 1.290 9.342 -58.464 1.00 44.44 112 ASP A CA 1
ATOM 950 C C . ASP A 1 112 ? 0.981 10.319 -57.319 1.00 44.44 112 ASP A C 1
ATOM 952 O O . ASP A 1 112 ? -0.146 10.477 -56.848 1.00 44.44 112 ASP A O 1
ATOM 956 N N . MET A 1 113 ? 2.025 11.069 -56.940 1.00 49.72 113 MET A N 1
ATOM 957 C CA . MET A 1 113 ? 1.917 12.357 -56.253 1.00 49.72 113 MET A CA 1
ATOM 958 C C . MET A 1 113 ? 0.694 13.144 -56.745 1.00 49.72 113 MET A C 1
ATOM 960 O O . MET A 1 113 ? 0.647 13.475 -57.926 1.00 49.72 113 MET A O 1
ATOM 964 N N . ASN A 1 114 ? -0.235 13.484 -55.838 1.00 39.94 114 ASN A N 1
ATOM 965 C CA . ASN A 1 114 ? -0.852 14.813 -55.679 1.00 39.94 114 ASN A CA 1
ATOM 966 C C . ASN A 1 114 ? -1.964 14.803 -54.602 1.00 39.94 114 ASN A C 1
ATOM 968 O O . ASN A 1 114 ? -2.975 14.135 -54.752 1.00 39.94 114 ASN A O 1
ATOM 972 N N . THR A 1 115 ? -1.7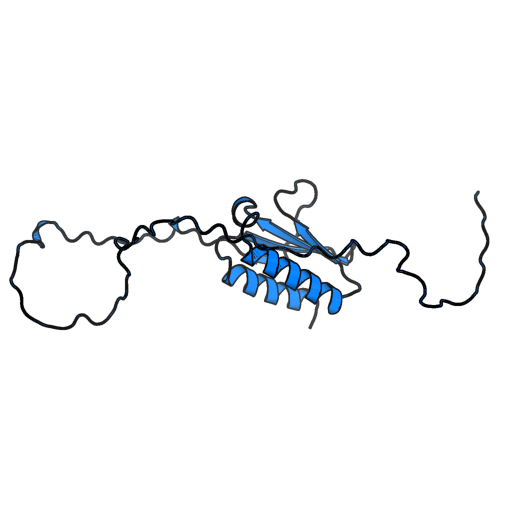92 15.632 -53.560 1.00 42.22 115 THR A N 1
ATOM 973 C CA . THR A 1 115 ? -2.838 16.334 -52.767 1.00 42.22 115 THR A CA 1
ATOM 974 C C . THR A 1 115 ? -4.113 15.570 -52.345 1.00 42.22 115 THR A C 1
ATOM 976 O O . THR A 1 115 ? -5.012 15.358 -53.148 1.00 42.22 115 THR A O 1
ATOM 979 N N . THR A 1 116 ? -4.337 15.367 -51.036 1.00 37.19 116 THR A N 1
ATOM 980 C CA . THR A 1 116 ? -5.129 16.240 -50.117 1.00 37.19 116 THR A CA 1
ATOM 981 C C . THR A 1 116 ? -5.609 15.450 -48.875 1.00 37.19 116 THR A C 1
ATOM 983 O O . THR A 1 116 ? -6.273 14.434 -49.004 1.00 37.19 116 THR A O 1
ATOM 986 N N . GLN A 1 117 ? -5.294 15.975 -47.682 1.00 48.28 117 GLN A N 1
ATOM 987 C CA . GLN A 1 117 ? -5.943 15.809 -46.361 1.00 48.28 117 GLN A CA 1
ATOM 988 C C . GLN A 1 117 ? -6.448 14.422 -45.910 1.00 48.28 117 GLN A C 1
ATOM 990 O O . GLN A 1 117 ? -7.605 14.062 -46.110 1.00 48.28 117 GLN A O 1
ATOM 995 N N . ILE A 1 118 ? -5.634 13.755 -45.085 1.00 37.56 118 ILE A N 1
ATOM 996 C CA . ILE A 1 118 ? -6.115 12.790 -44.090 1.00 37.56 118 ILE A CA 1
ATOM 997 C C . ILE A 1 118 ? -6.270 13.539 -42.762 1.00 37.56 118 ILE A C 1
ATOM 999 O O . ILE A 1 118 ? -5.296 14.017 -42.177 1.00 37.56 118 ILE A O 1
ATOM 1003 N N . VAL A 1 119 ? -7.512 13.669 -42.300 1.00 42.34 119 VAL A N 1
ATOM 1004 C CA . VAL A 1 119 ? -7.833 14.065 -40.928 1.00 42.34 119 VAL A CA 1
ATOM 1005 C C . VAL A 1 119 ? -7.837 12.798 -40.078 1.00 42.34 119 VAL A C 1
ATOM 1007 O O . VAL A 1 119 ? -8.658 11.918 -40.299 1.00 42.34 119 VAL A O 1
ATOM 1010 N N . GLY A 1 120 ? -6.956 12.749 -39.077 1.00 38.28 120 GLY A N 1
ATOM 1011 C CA . GLY A 1 120 ? -7.128 11.888 -37.905 1.00 38.28 120 GLY A CA 1
ATOM 1012 C C . GLY A 1 120 ? -6.423 10.533 -37.942 1.00 38.28 120 GLY A C 1
ATOM 1013 O O . GLY A 1 120 ? -7.032 9.529 -38.272 1.00 38.28 120 GLY A O 1
ATOM 1014 N N . ALA A 1 121 ? -5.165 10.521 -37.499 1.00 34.84 121 ALA A N 1
ATOM 1015 C CA . ALA A 1 121 ? -4.624 9.621 -36.472 1.00 34.84 121 ALA A CA 1
ATOM 1016 C C . ALA A 1 121 ? -3.126 9.939 -36.332 1.00 34.84 121 ALA A C 1
ATOM 1018 O O . ALA A 1 121 ? -2.334 9.644 -37.222 1.00 34.84 121 ALA A O 1
ATOM 1019 N N . LYS A 1 122 ? -2.720 10.587 -35.232 1.00 31.09 122 LYS A N 1
ATOM 1020 C CA . LYS A 1 122 ? -1.297 10.658 -34.872 1.00 31.09 122 LYS A CA 1
ATOM 1021 C C . LYS A 1 122 ? -0.912 9.313 -34.264 1.00 31.09 122 LYS A C 1
ATOM 1023 O O . LYS A 1 122 ? -1.034 9.127 -33.059 1.00 31.09 122 LYS A O 1
ATOM 1028 N N . CYS A 1 123 ? -0.461 8.395 -35.105 1.00 32.62 123 CYS A N 1
ATOM 1029 C CA . CYS A 1 123 ? 0.338 7.254 -34.683 1.00 32.62 123 CYS A CA 1
ATOM 1030 C C . CYS A 1 123 ? 1.792 7.582 -35.021 1.00 32.62 123 CYS A C 1
ATOM 1032 O O . CYS A 1 123 ? 2.110 7.887 -36.170 1.00 32.62 123 CYS A O 1
ATOM 1034 N N . TYR A 1 124 ? 2.654 7.584 -34.007 1.00 39.78 124 TYR A N 1
ATOM 1035 C CA . TYR A 1 124 ? 4.091 7.738 -34.197 1.00 39.78 124 TYR A CA 1
ATOM 1036 C C . TYR A 1 124 ? 4.658 6.395 -34.664 1.00 39.78 124 TYR A C 1
ATOM 1038 O O . TYR A 1 124 ? 4.457 5.369 -34.016 1.00 39.78 124 TYR A O 1
ATOM 1046 N N . SER A 1 125 ? 5.317 6.405 -35.820 1.00 42.38 125 SER A N 1
ATOM 1047 C CA . SER A 1 125 ? 6.065 5.274 -36.360 1.00 42.38 125 SER A CA 1
ATOM 1048 C C . SER A 1 125 ? 7.248 4.940 -35.453 1.00 42.38 125 SER A C 1
ATOM 1050 O O . SER A 1 125 ? 7.966 5.830 -35.011 1.00 42.38 125 SER A O 1
ATOM 1052 N N . PHE A 1 126 ? 7.479 3.647 -35.234 1.00 41.19 126 PHE A N 1
ATOM 1053 C CA . PHE A 1 126 ? 8.587 3.076 -34.455 1.00 41.19 126 PHE A CA 1
ATOM 1054 C C . PHE A 1 126 ? 9.981 3.256 -35.110 1.00 41.19 126 PHE A C 1
ATOM 1056 O O . PHE A 1 126 ? 10.976 2.729 -34.626 1.00 41.19 126 PHE A O 1
ATOM 1063 N N . GLU A 1 127 ? 10.093 4.043 -36.180 1.00 46.16 127 GLU A N 1
ATOM 1064 C CA . GLU A 1 127 ? 11.361 4.378 -36.838 1.00 46.16 127 GLU A CA 1
ATOM 1065 C C . GLU A 1 127 ? 11.727 5.845 -36.590 1.00 46.16 127 GLU A C 1
ATOM 1067 O O . GLU A 1 127 ? 11.644 6.694 -37.472 1.00 46.16 127 GLU A O 1
ATOM 1072 N N . SER A 1 128 ? 12.106 6.143 -35.350 1.00 49.97 128 SER A N 1
ATOM 1073 C CA . SER A 1 128 ? 12.955 7.289 -35.000 1.00 49.97 128 SER A CA 1
ATOM 1074 C C . SER A 1 128 ? 13.470 7.107 -33.571 1.00 49.97 128 SER A C 1
ATOM 1076 O O . SER A 1 128 ? 13.129 7.864 -32.663 1.00 49.97 128 SER A O 1
ATOM 1078 N N . LEU A 1 129 ? 14.246 6.044 -33.354 1.00 39.31 129 LEU A N 1
ATOM 1079 C CA . LEU A 1 129 ? 15.253 6.050 -32.301 1.00 39.31 129 LEU A CA 1
ATOM 1080 C C . LEU A 1 129 ? 16.502 6.656 -32.933 1.00 39.31 129 LEU A C 1
ATOM 1082 O O . LEU A 1 129 ? 17.265 5.960 -33.602 1.00 39.31 129 LEU A O 1
ATOM 1086 N N . ASP A 1 130 ? 16.675 7.963 -32.757 1.00 36.50 130 ASP A N 1
ATOM 1087 C CA . ASP A 1 130 ? 18.001 8.548 -32.880 1.00 36.50 130 ASP A CA 1
ATOM 1088 C C . ASP A 1 130 ? 18.863 7.855 -31.822 1.00 36.50 130 ASP A C 1
ATOM 1090 O O . ASP A 1 130 ? 18.602 7.954 -30.619 1.00 36.50 130 ASP A O 1
ATOM 1094 N N . PHE A 1 131 ? 19.842 7.075 -32.277 1.00 37.09 131 PHE A N 1
ATOM 1095 C CA . PHE A 1 131 ? 20.909 6.586 -31.421 1.00 37.09 131 PHE A CA 1
ATOM 1096 C C . PHE A 1 131 ? 21.580 7.820 -30.820 1.00 37.09 131 PHE A C 1
ATOM 1098 O O . PHE A 1 131 ? 22.275 8.557 -31.512 1.00 37.09 131 PHE A O 1
ATOM 1105 N N . ILE A 1 132 ? 21.310 8.086 -29.545 1.00 33.62 132 ILE A N 1
ATOM 1106 C CA . ILE A 1 132 ? 22.064 9.079 -28.794 1.00 33.62 132 ILE A CA 1
ATOM 1107 C C . ILE A 1 132 ? 23.453 8.475 -28.618 1.00 33.62 132 ILE A C 1
ATOM 1109 O O . ILE A 1 132 ? 23.613 7.487 -27.897 1.00 33.62 132 ILE A O 1
ATOM 1113 N N . ASP A 1 133 ? 24.437 9.052 -29.304 1.00 40.53 133 ASP A N 1
ATOM 1114 C CA . ASP A 1 133 ? 25.843 8.851 -28.990 1.00 40.53 133 ASP A CA 1
ATOM 1115 C C . ASP A 1 133 ? 26.034 9.222 -27.515 1.00 40.53 133 ASP A C 1
ATOM 1117 O O . ASP A 1 133 ? 25.909 10.384 -27.119 1.00 40.53 133 ASP A O 1
ATOM 1121 N N . ILE A 1 134 ? 26.262 8.212 -26.674 1.00 43.72 134 ILE A N 1
ATOM 1122 C CA . ILE A 1 134 ? 26.633 8.413 -25.276 1.00 43.72 134 ILE A CA 1
ATOM 1123 C C . ILE A 1 134 ? 28.092 8.869 -25.296 1.00 43.72 134 ILE A C 1
ATOM 1125 O O . ILE A 1 134 ? 29.011 8.066 -25.152 1.00 43.72 134 ILE A O 1
ATOM 1129 N N . GLU A 1 135 ? 28.307 10.163 -25.524 1.00 47.00 135 GLU A N 1
ATOM 1130 C CA . GLU A 1 135 ? 29.540 10.801 -25.089 1.00 47.00 135 GLU A CA 1
ATOM 1131 C C . GLU A 1 135 ? 29.537 10.842 -23.557 1.00 47.00 135 GLU A C 1
ATOM 1133 O O . GLU A 1 135 ? 28.595 11.280 -22.895 1.00 47.00 135 GLU A O 1
ATOM 1138 N N . GLU A 1 136 ? 30.612 10.285 -23.024 1.00 54.47 136 GLU A N 1
ATOM 1139 C CA . GLU A 1 136 ? 30.974 10.108 -21.630 1.00 54.47 136 GLU A CA 1
ATOM 1140 C C . GLU A 1 136 ? 30.934 11.454 -20.882 1.00 54.47 136 GLU A C 1
ATOM 1142 O O . GLU A 1 136 ? 31.847 12.272 -20.968 1.00 54.47 136 GLU A O 1
ATOM 1147 N N . ILE A 1 137 ? 29.847 11.709 -20.149 1.00 43.19 137 ILE A N 1
ATOM 1148 C CA . ILE A 1 137 ? 29.769 12.822 -19.198 1.00 43.19 137 ILE A CA 1
ATOM 1149 C C . ILE A 1 137 ? 29.999 12.246 -17.799 1.00 43.19 137 ILE A C 1
ATOM 1151 O O . ILE A 1 137 ? 29.060 11.895 -17.082 1.00 43.19 137 ILE A O 1
ATOM 1155 N N . GLU A 1 138 ? 31.270 12.152 -17.406 1.00 49.78 138 GLU A N 1
ATOM 1156 C CA . GLU A 1 138 ? 31.682 11.997 -16.008 1.00 49.78 138 GLU A CA 1
ATOM 1157 C C . GLU A 1 138 ? 31.353 13.288 -15.241 1.00 49.78 138 GLU A C 1
ATOM 1159 O O . GLU A 1 138 ? 32.199 14.150 -15.014 1.00 49.78 138 GLU A O 1
ATOM 1164 N N . ASN A 1 139 ? 30.091 13.454 -14.847 1.00 51.47 139 ASN A N 1
ATOM 1165 C CA . ASN A 1 139 ? 29.729 14.442 -13.840 1.00 51.47 139 ASN A CA 1
ATOM 1166 C C . ASN A 1 139 ? 29.770 13.761 -12.471 1.00 51.47 139 ASN A C 1
ATOM 1168 O O . ASN A 1 139 ? 28.820 13.091 -12.066 1.00 51.47 139 ASN A O 1
ATOM 1172 N N . GLU A 1 140 ? 30.879 13.947 -11.753 1.00 49.91 140 GLU A N 1
ATOM 1173 C CA . GLU A 1 140 ? 30.983 13.659 -10.323 1.00 49.91 140 GLU A CA 1
ATOM 1174 C C . GLU A 1 140 ? 29.929 14.482 -9.563 1.00 49.91 140 GLU A C 1
ATOM 1176 O O . GLU A 1 140 ? 30.111 15.659 -9.247 1.00 49.91 140 GLU A O 1
ATOM 1181 N N . ILE A 1 141 ? 28.781 13.869 -9.274 1.00 49.12 141 ILE A N 1
ATOM 1182 C CA . ILE A 1 141 ? 27.799 14.444 -8.358 1.00 49.12 141 ILE A CA 1
ATOM 1183 C C . ILE A 1 141 ? 28.328 14.203 -6.943 1.00 49.12 141 ILE A C 1
ATOM 1185 O O . ILE A 1 141 ? 28.214 13.108 -6.393 1.00 49.12 141 ILE A O 1
ATOM 1189 N N . GLU A 1 142 ? 28.914 15.239 -6.342 1.00 48.00 142 GLU A N 1
ATOM 1190 C CA . GLU A 1 142 ? 29.320 15.239 -4.936 1.00 48.00 142 GLU A CA 1
ATOM 1191 C C . GLU A 1 142 ? 28.062 15.232 -4.041 1.00 48.00 142 GLU A C 1
ATOM 1193 O O . GLU A 1 142 ? 27.554 16.268 -3.600 1.00 48.00 142 GLU A O 1
ATOM 1198 N N . ILE A 1 143 ? 27.506 14.043 -3.791 1.00 51.75 143 ILE A N 1
ATOM 1199 C CA . ILE A 1 143 ? 26.392 13.855 -2.858 1.00 51.75 143 ILE A CA 1
ATOM 1200 C C . ILE A 1 143 ? 26.935 14.064 -1.442 1.00 51.75 143 ILE A C 1
ATOM 1202 O O . ILE A 1 143 ? 27.551 13.180 -0.845 1.00 51.75 143 ILE A O 1
ATOM 1206 N N . LYS A 1 144 ? 26.693 15.247 -0.873 1.00 53.47 144 LYS A N 1
ATOM 1207 C CA . LYS A 1 144 ? 26.977 15.525 0.540 1.00 53.47 144 LYS A CA 1
ATOM 1208 C C . LYS A 1 144 ? 25.994 14.753 1.414 1.00 53.47 144 LYS A C 1
ATOM 1210 O O . LYS A 1 144 ? 24.923 15.253 1.744 1.00 53.47 144 LYS A O 1
ATOM 1215 N N . ILE A 1 145 ? 26.369 13.533 1.789 1.00 60.41 145 ILE A N 1
ATOM 1216 C CA . ILE A 1 145 ? 25.631 12.715 2.755 1.00 60.41 145 ILE A CA 1
ATOM 1217 C C . ILE A 1 145 ? 25.719 13.415 4.124 1.00 60.41 145 ILE A C 1
ATOM 1219 O O . ILE A 1 145 ? 26.819 13.528 4.677 1.00 60.41 145 ILE A O 1
ATOM 1223 N N . PRO A 1 146 ? 24.609 13.917 4.699 1.00 67.81 146 PRO A N 1
ATOM 1224 C CA . PRO A 1 146 ? 24.640 14.452 6.052 1.00 67.81 146 PRO A CA 1
ATOM 1225 C C . PRO A 1 146 ? 24.951 13.318 7.043 1.00 67.81 146 PRO A C 1
ATOM 1227 O O . PRO A 1 146 ? 24.470 12.196 6.861 1.00 67.81 146 PRO A O 1
ATOM 1230 N N . PRO A 1 147 ? 25.730 13.579 8.108 1.00 73.94 147 PRO A N 1
ATOM 1231 C CA . PRO A 1 147 ? 26.057 12.550 9.081 1.00 73.94 147 PRO A CA 1
ATOM 1232 C C . PRO A 1 147 ? 24.775 11.997 9.723 1.00 73.94 147 PRO A C 1
ATOM 1234 O O . PRO A 1 147 ? 23.842 12.763 10.000 1.00 73.94 147 PRO A O 1
ATOM 1237 N N . PRO A 1 148 ? 24.718 10.681 9.990 1.00 67.62 148 PRO A N 1
ATOM 1238 C CA . PRO A 1 148 ? 23.555 10.060 10.603 1.00 67.62 148 PRO A CA 1
ATOM 1239 C C . PRO A 1 148 ? 23.255 10.736 11.942 1.00 67.62 148 PRO A C 1
ATOM 1241 O O . PRO A 1 148 ? 24.133 10.892 12.797 1.00 67.62 148 PRO A O 1
ATOM 1244 N N . LYS A 1 149 ? 21.999 11.162 12.128 1.00 67.31 149 LYS A N 1
ATOM 1245 C CA . LYS A 1 149 ? 21.564 11.759 13.394 1.00 67.31 149 LYS A CA 1
ATOM 1246 C C . LYS A 1 149 ? 21.761 10.722 14.506 1.00 67.31 149 LYS A C 1
ATOM 1248 O O . LYS A 1 149 ? 21.250 9.608 14.386 1.00 67.31 149 LYS A O 1
ATOM 1253 N N . PRO A 1 150 ? 22.465 11.056 15.598 1.00 69.69 150 PRO A N 1
ATOM 1254 C CA . PRO A 1 150 ? 22.697 10.097 16.660 1.00 69.69 150 PRO A CA 1
ATOM 1255 C C . PRO A 1 150 ? 21.382 9.706 17.340 1.00 69.69 150 PRO A C 1
ATOM 1257 O O . PRO A 1 150 ? 20.548 10.561 17.655 1.00 69.69 150 PRO A O 1
ATOM 1260 N N . TRP A 1 151 ? 21.229 8.412 17.617 1.00 50.03 151 TRP A N 1
ATOM 1261 C CA . TRP A 1 151 ? 20.037 7.799 18.215 1.00 50.03 151 TRP A CA 1
ATOM 1262 C C . TRP A 1 151 ? 19.618 8.399 19.576 1.00 50.03 151 TRP A C 1
ATOM 1264 O O . TRP A 1 151 ? 18.462 8.281 19.975 1.00 50.03 151 TRP A O 1
ATOM 1274 N N . TRP A 1 152 ? 20.507 9.124 20.267 1.00 60.97 152 TRP A N 1
ATOM 1275 C CA . TRP A 1 152 ? 20.211 9.831 21.524 1.00 60.97 152 TRP A CA 1
ATOM 1276 C C . TRP A 1 152 ? 19.641 11.250 21.361 1.00 60.97 152 TRP A C 1
ATOM 1278 O O . TRP A 1 152 ? 19.325 11.893 22.363 1.00 60.97 152 TRP A O 1
ATOM 1288 N N . SER A 1 153 ? 19.470 11.753 20.134 1.00 54.25 153 SER A N 1
ATOM 1289 C CA . SER A 1 153 ? 18.858 13.071 19.879 1.00 54.25 153 SER A CA 1
ATOM 1290 C C . SER A 1 153 ? 17.350 13.131 20.187 1.00 54.25 153 SER A C 1
ATOM 1292 O O . SER A 1 153 ? 16.762 14.211 20.199 1.00 54.25 153 SER A O 1
ATOM 1294 N N . LYS A 1 154 ? 16.720 12.002 20.546 1.00 58.47 154 LYS A N 1
ATOM 1295 C CA . LYS A 1 154 ? 15.357 11.951 21.097 1.00 58.47 154 LYS A CA 1
ATOM 1296 C C . LYS A 1 154 ? 15.369 12.020 22.635 1.00 58.47 154 LYS A C 1
ATOM 1298 O O . LYS A 1 154 ? 15.161 11.026 23.321 1.00 58.47 154 LYS A O 1
ATOM 1303 N N . LYS A 1 155 ? 15.582 13.220 23.180 1.00 48.62 155 LYS A N 1
ATOM 1304 C CA . LYS A 1 155 ? 15.272 13.625 24.572 1.00 48.62 155 LYS A CA 1
ATOM 1305 C C . LYS A 1 155 ? 14.875 15.110 24.512 1.00 48.62 155 LYS A C 1
ATOM 1307 O O . LYS A 1 155 ? 15.642 15.897 23.988 1.00 48.62 155 LYS A O 1
ATOM 1312 N N . ASN A 1 156 ? 13.732 15.627 24.964 1.00 44.94 156 ASN A N 1
ATOM 1313 C CA . ASN A 1 156 ? 12.727 15.193 25.926 1.00 44.94 156 ASN A CA 1
ATOM 1314 C C . ASN A 1 156 ? 11.394 15.904 25.594 1.00 44.94 156 ASN A C 1
ATOM 1316 O O . ASN A 1 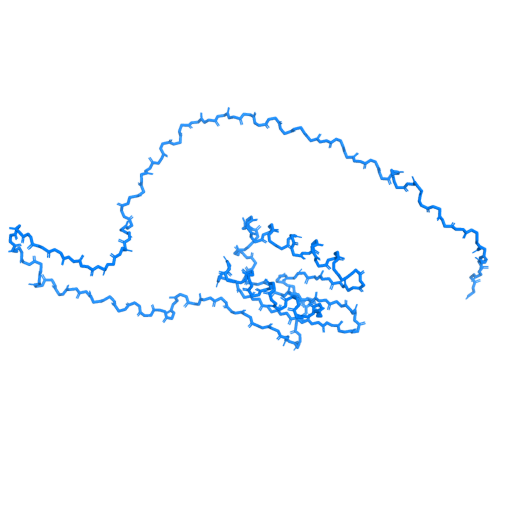156 ? 11.357 17.135 25.596 1.00 44.94 156 ASN A O 1
ATOM 1320 N N . LYS A 1 157 ? 10.280 15.180 25.433 1.00 45.66 157 LYS A N 1
ATOM 1321 C CA . LYS A 1 157 ? 8.961 15.727 25.796 1.00 45.66 157 LYS A CA 1
ATOM 1322 C C . LYS A 1 157 ? 8.633 15.180 27.180 1.00 45.66 157 LYS A C 1
ATOM 1324 O O . LYS A 1 157 ? 8.538 13.975 27.377 1.00 45.66 157 LYS A O 1
ATOM 1329 N N . LYS A 1 158 ? 8.577 16.090 28.153 1.00 50.00 158 LYS A N 1
ATOM 1330 C CA . LYS A 1 158 ? 8.209 15.826 29.547 1.00 50.00 158 LYS A CA 1
ATOM 1331 C C . LYS A 1 158 ? 6.907 15.018 29.588 1.00 50.00 158 LYS A C 1
ATOM 1333 O O . LYS A 1 158 ? 5.901 15.491 29.073 1.00 50.00 158 LYS A O 1
ATOM 1338 N N . SER A 1 159 ? 6.915 13.872 30.261 1.00 41.03 159 SER A N 1
ATOM 1339 C CA . SER A 1 159 ? 5.699 13.282 30.815 1.00 41.03 159 SER A CA 1
ATOM 1340 C C . SER A 1 159 ? 5.926 13.014 32.296 1.00 41.03 159 SER A C 1
ATOM 1342 O O . SER A 1 159 ? 6.981 12.547 32.726 1.00 41.03 159 SER A O 1
ATOM 1344 N N . SER A 1 160 ? 4.964 13.482 33.070 1.00 42.06 160 SER A N 1
ATOM 1345 C CA . SER A 1 160 ? 4.949 13.620 34.513 1.00 42.06 160 SER A CA 1
ATOM 1346 C C . SER A 1 160 ? 4.952 12.285 35.256 1.00 42.06 160 SER A C 1
ATOM 1348 O O . SER A 1 160 ? 4.282 11.335 34.873 1.00 42.06 160 SER A O 1
ATOM 1350 N N . LYS A 1 161 ? 5.677 12.298 36.378 1.00 47.66 161 LYS A N 1
ATOM 1351 C CA . LYS A 1 161 ? 5.540 11.478 37.592 1.00 47.66 161 LYS A CA 1
ATOM 1352 C C . LYS A 1 161 ? 4.239 10.659 37.688 1.00 47.66 161 LYS A C 1
ATOM 1354 O O . LYS A 1 161 ? 3.176 11.257 37.758 1.00 47.66 161 LYS A O 1
ATOM 1359 N N . HIS A 1 162 ? 4.377 9.337 37.805 1.00 40.66 162 HIS A N 1
ATOM 1360 C CA . HIS A 1 162 ? 3.752 8.428 38.791 1.00 40.66 162 HIS A CA 1
ATOM 1361 C C . HIS A 1 162 ? 4.127 6.993 38.364 1.00 40.66 162 HIS A C 1
ATOM 1363 O O . HIS A 1 162 ? 3.654 6.495 37.356 1.00 40.66 162 HIS A O 1
ATOM 1369 N N . LYS A 1 163 ? 5.206 6.414 38.904 1.00 45.38 163 LYS A N 1
ATOM 1370 C CA . LYS A 1 163 ? 5.192 5.466 40.034 1.00 45.38 163 LYS A CA 1
ATOM 1371 C C . LYS A 1 163 ? 4.064 4.432 39.929 1.00 45.38 163 LYS A C 1
ATOM 1373 O O . LYS A 1 163 ? 3.014 4.670 40.505 1.00 45.38 163 LYS A O 1
ATOM 1378 N N . LEU A 1 164 ? 4.335 3.282 39.310 1.00 41.28 164 LEU A N 1
ATOM 1379 C CA . LEU A 1 164 ? 3.819 1.998 39.786 1.00 41.28 164 LEU A CA 1
ATOM 1380 C C . LEU A 1 164 ? 4.906 0.931 39.649 1.00 41.28 164 LEU A C 1
ATOM 1382 O O . LEU A 1 164 ? 5.678 0.906 38.694 1.00 41.28 164 LEU A O 1
ATOM 1386 N N . GLU A 1 165 ? 5.018 0.176 40.729 1.00 43.94 165 GLU A N 1
ATOM 1387 C CA . GLU A 1 165 ? 6.128 -0.671 41.118 1.00 43.94 165 GLU A CA 1
ATOM 1388 C C . GLU A 1 165 ? 6.056 -2.042 40.435 1.00 43.94 165 GLU A C 1
ATOM 1390 O O . GLU A 1 165 ? 4.985 -2.541 40.094 1.00 43.94 165 GLU A O 1
ATOM 1395 N N . LEU A 1 166 ? 7.245 -2.619 40.257 1.00 43.34 166 LEU A N 1
ATOM 1396 C CA . LEU A 1 166 ? 7.515 -4.038 40.044 1.00 43.34 166 LEU A CA 1
ATOM 1397 C C . LEU A 1 166 ? 6.607 -4.930 40.893 1.00 43.34 166 LEU A C 1
ATOM 1399 O O . LEU A 1 166 ? 6.541 -4.675 42.084 1.00 43.34 166 LEU A O 1
ATOM 1403 N N . PHE A 1 167 ? 6.086 -6.025 40.332 1.00 43.16 167 PHE A N 1
ATOM 1404 C CA . PHE A 1 167 ? 6.190 -7.363 40.934 1.00 43.16 167 PHE A CA 1
ATOM 1405 C C . PHE A 1 167 ? 6.054 -8.435 39.842 1.00 43.16 167 PHE A C 1
ATOM 1407 O O . PHE A 1 167 ? 5.035 -8.532 39.165 1.00 43.16 167 PHE A O 1
ATOM 1414 N N . PHE A 1 168 ? 7.119 -9.224 39.687 1.00 38.66 168 PHE A N 1
ATOM 1415 C CA . PHE A 1 168 ? 7.083 -10.569 39.121 1.00 38.66 168 PHE A CA 1
ATOM 1416 C C . PHE A 1 168 ? 6.490 -11.514 40.171 1.00 38.66 168 PHE A C 1
ATOM 1418 O O . PHE A 1 168 ? 7.036 -11.556 41.275 1.00 38.66 168 PHE A O 1
ATOM 1425 N N . VAL A 1 169 ? 5.455 -12.277 39.806 1.00 48.44 169 VAL A N 1
ATOM 1426 C CA . VAL A 1 169 ? 5.217 -13.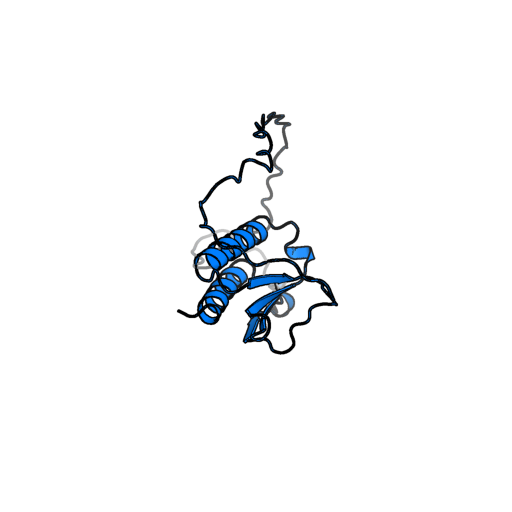682 40.199 1.00 48.44 169 VAL A CA 1
ATOM 1427 C C . VAL A 1 169 ? 4.493 -14.356 39.043 1.00 48.44 169 VAL A C 1
ATOM 1429 O O . VAL A 1 169 ? 3.493 -13.766 38.576 1.00 48.44 169 VAL A O 1
#

Foldseek 3Di:
DDLVVVCVVLVVVLCVVVLQKKWFWDQDVVQLEIEIEIDDPVSPVPPPVSVVSVVVSQVVSCVVPVPHYYDYDYPDPVDDDPDTPDIRHHDDPVVPPPPPPPPDPVVPPDDDDDDDDDPDDPDDDPPDPPPPPPDDDPDPPPPPDDPPDDPPPPDDDDDDDDDDDDDDD

Secondary structure (DSSP, 8-state):
--HHHHHHHHHHHHHHH-TT-EEEEEEETTTTEEEEEEE-GGGTSS-HHHHHHHHHHHHHHHHH-TTSEEEEESS-SSS--SS-SEEE----GGG---------GGG-S----------S--PPPS-------------------PPPPPGGG----------------

Radius of gyration: 27.47 Å; chains: 1; bounding box: 46×33×100 Å

pLDDT: mean 72.54, std 23.6, range [31.09, 98.25]

Sequence (169 aa):
MTSIDYLIKKLKELHANCEFLDIKYEYKKYLNTHIIDVRPKEFFETDTFYVASQLSLEDEFEELFPTEEIIFISDNELIEIEKPILILKAIDIREFEVAFNTPFLDEIFFEDMNTTQIVGAKCYSFESLDFIDIEEIENEIEIKIPPPKPWWSKKNKKSSKHKLELFFV